Protein AF-A0A4P0Y3P7-F1 (afdb_monomer)

Structure (mmCIF, N/CA/C/O backbone):
data_AF-A0A4P0Y3P7-F1
#
_entry.id   AF-A0A4P0Y3P7-F1
#
loop_
_atom_site.group_PDB
_atom_site.id
_atom_site.type_symbol
_atom_site.label_atom_id
_atom_site.label_alt_id
_atom_site.label_comp_id
_atom_site.label_asym_id
_atom_site.label_entity_id
_atom_site.label_seq_id
_atom_site.pdbx_PDB_ins_code
_atom_site.Cartn_x
_atom_site.Cartn_y
_atom_site.Cartn_z
_atom_site.occupancy
_atom_site.B_iso_or_equiv
_atom_site.auth_seq_id
_atom_site.auth_comp_id
_atom_site.auth_asym_id
_atom_site.auth_atom_id
_atom_site.pdbx_PDB_model_num
ATOM 1 N N . MET A 1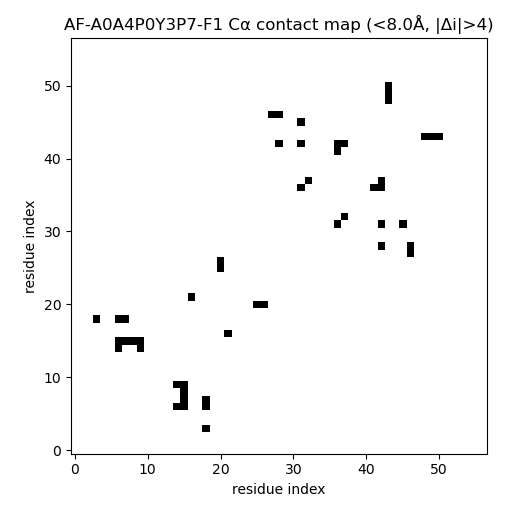 1 ? 13.821 -16.716 -4.392 1.00 39.38 1 MET A N 1
ATOM 2 C CA . MET A 1 1 ? 14.185 -15.283 -4.356 1.00 39.38 1 MET A CA 1
ATOM 3 C C . MET A 1 1 ? 14.687 -14.907 -5.740 1.00 39.38 1 MET A C 1
ATOM 5 O O . MET A 1 1 ? 15.799 -15.271 -6.095 1.00 39.38 1 MET A O 1
ATOM 9 N N . ALA A 1 2 ? 13.821 -14.334 -6.576 1.00 44.94 2 ALA A N 1
ATOM 10 C CA . ALA A 1 2 ? 14.136 -14.045 -7.972 1.00 44.94 2 ALA A CA 1
ATOM 11 C C . ALA A 1 2 ? 14.732 -12.631 -8.101 1.00 44.94 2 ALA A C 1
ATOM 13 O O . ALA A 1 2 ? 14.027 -11.646 -7.940 1.00 44.94 2 ALA A O 1
ATOM 14 N N . LYS A 1 3 ? 16.050 -12.584 -8.330 1.00 50.19 3 LYS A N 1
ATOM 15 C CA . LYS A 1 3 ? 16.829 -11.600 -9.108 1.00 50.19 3 LYS A CA 1
ATOM 16 C C . LYS A 1 3 ? 16.249 -10.166 -9.202 1.00 50.19 3 LYS A C 1
ATOM 18 O O . LYS A 1 3 ? 15.620 -9.820 -10.195 1.00 50.19 3 LYS A O 1
ATOM 23 N N . GLN A 1 4 ? 16.545 -9.329 -8.202 1.00 54.09 4 GLN A N 1
ATOM 24 C CA . GLN A 1 4 ? 16.171 -7.899 -8.115 1.00 54.09 4 GLN A CA 1
ATOM 25 C C . GLN A 1 4 ? 17.228 -6.912 -8.668 1.00 54.09 4 GLN A C 1
ATOM 27 O O . GLN A 1 4 ? 17.191 -5.725 -8.370 1.00 54.09 4 GLN A O 1
ATOM 32 N N . GLU A 1 5 ? 18.205 -7.380 -9.450 1.00 51.00 5 GLU A N 1
ATOM 33 C CA . GLU A 1 5 ? 19.243 -6.496 -10.021 1.00 51.00 5 GLU A CA 1
ATOM 34 C C . GLU A 1 5 ? 19.007 -6.124 -11.493 1.00 51.00 5 GLU A C 1
ATOM 36 O O . GLU A 1 5 ? 19.677 -5.244 -12.021 1.00 51.00 5 GLU A O 1
ATOM 41 N N . SER A 1 6 ? 18.061 -6.771 -12.182 1.00 54.38 6 SER A N 1
ATOM 42 C CA . SER A 1 6 ? 17.953 -6.680 -13.647 1.00 54.38 6 SER A CA 1
ATOM 43 C C . SER A 1 6 ? 16.883 -5.711 -14.165 1.00 54.38 6 SER A C 1
ATOM 45 O O . SER A 1 6 ? 16.852 -5.479 -15.374 1.00 54.38 6 SER A O 1
ATOM 47 N N . LEU A 1 7 ? 15.977 -5.188 -13.325 1.00 57.28 7 LEU A N 1
ATOM 48 C CA . LEU A 1 7 ? 14.818 -4.420 -13.811 1.00 57.28 7 LEU A CA 1
ATOM 49 C C . LEU A 1 7 ? 14.985 -2.902 -13.657 1.00 57.28 7 LEU A C 1
ATOM 5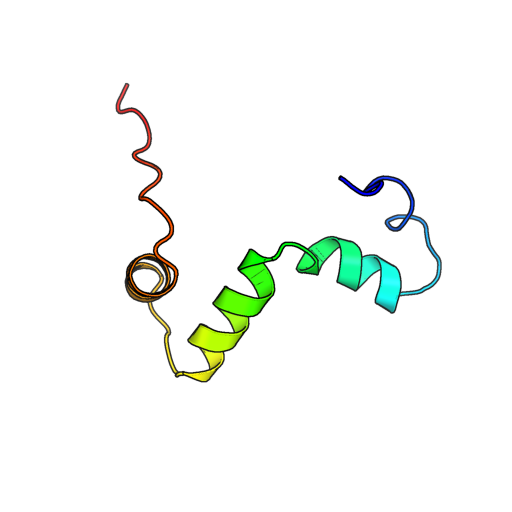1 O O . LEU A 1 7 ? 14.359 -2.155 -14.411 1.00 57.28 7 LEU A O 1
ATOM 55 N N . ARG A 1 8 ? 15.885 -2.432 -12.780 1.00 55.28 8 ARG A N 1
ATOM 56 C CA . ARG A 1 8 ? 16.194 -0.994 -12.618 1.00 55.28 8 ARG A CA 1
ATOM 57 C C . ARG A 1 8 ? 16.702 -0.324 -13.894 1.00 55.28 8 ARG A C 1
ATOM 59 O O . ARG A 1 8 ? 16.432 0.855 -14.106 1.00 55.28 8 ARG A O 1
ATOM 66 N N . THR A 1 9 ? 17.421 -1.070 -14.728 1.00 58.97 9 THR A N 1
ATOM 67 C CA . THR A 1 9 ? 17.994 -0.627 -16.012 1.00 58.97 9 THR A CA 1
ATOM 68 C C . THR A 1 9 ? 17.159 -1.038 -17.224 1.00 58.97 9 THR A C 1
ATOM 70 O O . THR A 1 9 ? 17.563 -0.785 -18.356 1.00 58.97 9 THR A O 1
ATOM 73 N N . SER A 1 10 ? 15.996 -1.664 -17.022 1.00 60.53 10 SER A N 1
ATOM 74 C CA . SER A 1 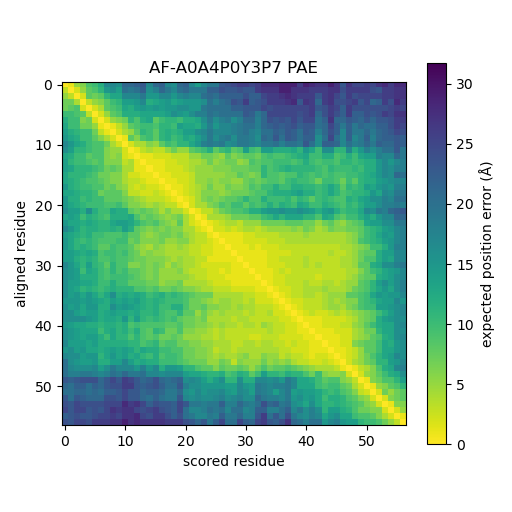10 ? 15.131 -2.081 -18.124 1.00 60.53 10 SER A CA 1
ATOM 75 C C . SER A 1 10 ? 14.381 -0.875 -18.704 1.00 60.53 10 SER A C 1
ATOM 77 O O . SER A 1 10 ? 13.744 -0.125 -17.965 1.00 60.53 10 SER A O 1
ATOM 79 N N . GLU A 1 11 ? 14.408 -0.702 -20.031 1.00 66.69 11 GLU A N 1
ATOM 80 C CA . GLU A 1 11 ? 13.668 0.360 -20.743 1.00 66.69 11 GLU A CA 1
ATOM 81 C C . GLU A 1 11 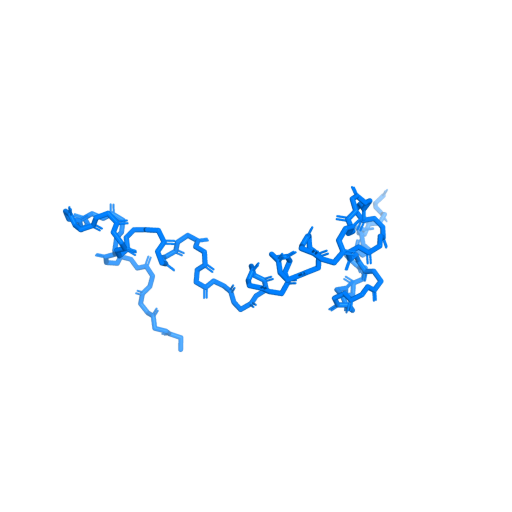? 12.140 0.234 -20.601 1.00 66.69 11 GLU A C 1
ATOM 83 O O . GLU A 1 11 ? 11.397 1.151 -20.945 1.00 66.69 11 GLU A O 1
ATOM 88 N N . CYS A 1 12 ? 11.649 -0.892 -20.072 1.00 71.81 12 CYS A N 1
ATOM 89 C CA . CYS A 1 12 ? 10.232 -1.114 -19.838 1.00 71.81 12 CYS A CA 1
ATOM 90 C C . CYS A 1 12 ? 9.780 -0.491 -18.498 1.00 71.81 12 CYS A C 1
ATOM 92 O O . CYS A 1 12 ? 10.114 -1.016 -17.428 1.00 71.81 12 CYS A O 1
ATOM 94 N N . PRO A 1 13 ? 8.946 0.569 -18.509 1.00 73.25 13 PRO A N 1
ATOM 95 C CA . PRO A 1 13 ? 8.480 1.218 -17.283 1.00 73.25 13 PRO A CA 1
ATOM 96 C C . PRO A 1 13 ? 7.633 0.291 -16.399 1.00 73.25 13 PRO A C 1
ATOM 98 O O . PRO A 1 13 ? 7.643 0.435 -15.179 1.00 73.25 13 PRO A O 1
ATOM 101 N N . VAL A 1 14 ? 6.947 -0.698 -16.984 1.00 77.25 14 VAL A N 1
ATOM 102 C CA . VAL A 1 14 ? 6.146 -1.689 -16.244 1.00 77.25 14 VAL A CA 1
ATOM 103 C C . VAL A 1 14 ? 7.036 -2.590 -15.386 1.00 77.25 14 VAL A C 1
ATOM 105 O O . VAL A 1 14 ? 6.726 -2.832 -14.221 1.00 77.25 14 VAL A O 1
ATOM 108 N N . ALA A 1 15 ? 8.171 -3.038 -15.928 1.00 73.50 15 ALA A N 1
ATOM 109 C CA . ALA A 1 15 ? 9.106 -3.912 -15.226 1.00 73.50 15 ALA A CA 1
ATOM 110 C C . ALA A 1 15 ? 9.781 -3.203 -14.039 1.00 73.50 15 ALA A C 1
ATOM 112 O O . ALA A 1 15 ? 9.912 -3.777 -12.959 1.00 73.50 15 ALA A O 1
ATOM 113 N N . ARG A 1 16 ? 10.122 -1.920 -14.210 1.00 74.25 16 ARG A N 1
ATOM 114 C CA . ARG A 1 16 ? 10.692 -1.074 -13.151 1.00 74.25 16 ARG A CA 1
ATOM 115 C C . ARG A 1 16 ? 9.706 -0.828 -12.004 1.00 74.25 16 ARG A C 1
ATOM 117 O O . ARG A 1 16 ? 10.073 -0.867 -10.829 1.00 74.25 16 ARG A O 1
ATOM 124 N N . THR A 1 17 ? 8.438 -0.599 -12.338 1.00 73.81 17 THR A N 1
ATOM 125 C CA . THR A 1 17 ? 7.375 -0.430 -11.340 1.00 73.81 17 THR A CA 1
ATOM 126 C C . THR A 1 17 ? 7.090 -1.739 -10.605 1.00 73.81 17 THR A C 1
ATOM 128 O O . THR A 1 17 ? 6.955 -1.730 -9.384 1.00 73.81 17 THR A O 1
ATOM 131 N N . LEU A 1 18 ? 7.068 -2.873 -11.312 1.00 73.25 18 LEU A N 1
ATOM 132 C CA . LEU A 1 18 ? 6.919 -4.199 -10.705 1.00 73.25 18 LEU A CA 1
ATOM 133 C C . LEU A 1 18 ? 8.064 -4.547 -9.756 1.00 73.25 18 LEU A C 1
ATOM 135 O O . LEU A 1 18 ? 7.831 -5.214 -8.761 1.00 73.25 18 LEU A O 1
ATOM 139 N N . GLU A 1 19 ? 9.283 -4.081 -10.005 1.00 72.50 19 GLU A N 1
ATOM 140 C CA . GLU A 1 19 ? 10.386 -4.262 -9.059 1.00 72.50 19 GLU A CA 1
ATOM 141 C C . GLU A 1 19 ? 10.203 -3.427 -7.782 1.00 72.50 19 GLU A C 1
ATOM 143 O O . GLU A 1 19 ? 10.555 -3.875 -6.695 1.00 72.50 19 GLU A O 1
ATOM 148 N N . SER A 1 20 ? 9.615 -2.233 -7.902 1.00 69.38 20 SER A N 1
ATOM 149 C CA . SER A 1 20 ? 9.390 -1.327 -6.767 1.00 69.38 20 SER A CA 1
ATOM 150 C C . SER A 1 20 ? 8.161 -1.707 -5.931 1.00 69.38 20 SER A C 1
ATOM 152 O O . SER A 1 20 ? 8.163 -1.533 -4.719 1.00 69.38 20 SER A O 1
ATOM 154 N N . ILE A 1 21 ? 7.104 -2.216 -6.572 1.00 71.19 21 ILE A N 1
ATOM 155 C CA . ILE A 1 21 ? 5.809 -2.552 -5.948 1.00 71.19 21 ILE A CA 1
ATOM 156 C C . ILE A 1 21 ? 5.658 -4.076 -5.750 1.00 71.19 21 ILE A C 1
ATOM 158 O O . ILE A 1 21 ? 4.736 -4.538 -5.086 1.00 71.19 21 ILE A O 1
ATOM 162 N N . GLY A 1 22 ? 6.566 -4.886 -6.300 1.00 67.88 22 GLY A N 1
ATOM 163 C CA . GLY A 1 22 ? 6.479 -6.353 -6.323 1.00 67.88 22 GLY A CA 1
ATOM 164 C C . GLY A 1 22 ? 6.671 -7.044 -4.977 1.00 67.88 22 GLY A C 1
ATOM 165 O O . GLY A 1 22 ? 6.567 -8.270 -4.898 1.00 67.88 22 GLY A O 1
ATOM 166 N N . GLU A 1 23 ? 6.925 -6.297 -3.904 1.00 70.00 23 GLU A N 1
ATOM 167 C CA . GLU A 1 23 ? 6.858 -6.860 -2.565 1.00 70.00 23 GLU A CA 1
ATOM 168 C C . GLU A 1 23 ? 5.410 -7.224 -2.218 1.00 70.00 23 GLU A C 1
ATOM 170 O O . GLU A 1 23 ? 4.501 -6.399 -2.303 1.00 70.00 23 GLU A O 1
ATOM 175 N N . ARG A 1 24 ? 5.190 -8.468 -1.770 1.00 70.00 24 ARG A N 1
ATOM 176 C CA . ARG A 1 24 ? 3.867 -9.018 -1.406 1.00 70.00 24 ARG A CA 1
ATOM 177 C C . ARG A 1 24 ? 3.040 -8.076 -0.515 1.00 70.00 24 ARG A C 1
ATOM 179 O O . ARG A 1 24 ? 1.816 -8.057 -0.610 1.00 70.00 24 ARG A O 1
ATOM 186 N N . TRP A 1 25 ? 3.701 -7.305 0.345 1.00 75.56 25 TRP A N 1
ATOM 187 C CA . TRP A 1 25 ? 3.071 -6.374 1.278 1.00 75.56 25 TRP A CA 1
ATOM 188 C C . TRP A 1 25 ? 2.509 -5.111 0.611 1.00 75.56 25 TRP A C 1
ATOM 190 O O . TRP A 1 25 ? 1.504 -4.595 1.093 1.00 75.56 25 TRP A O 1
ATOM 200 N N . CYS A 1 26 ? 3.060 -4.653 -0.520 1.00 82.56 26 CYS A N 1
ATOM 201 C CA . CYS A 1 26 ? 2.565 -3.462 -1.222 1.00 82.56 26 CYS A CA 1
ATOM 202 C C . CYS A 1 26 ? 1.110 -3.620 -1.678 1.00 82.56 26 CYS A C 1
ATOM 204 O O . CYS A 1 26 ? 0.292 -2.735 -1.443 1.00 82.56 26 CYS A O 1
ATOM 206 N N . LEU A 1 27 ? 0.757 -4.765 -2.270 1.00 81.00 27 LEU A N 1
ATOM 207 C CA . LEU A 1 27 ? -0.622 -5.030 -2.698 1.00 81.00 27 LEU A CA 1
ATOM 208 C C . LEU A 1 27 ? -1.594 -5.104 -1.515 1.00 81.00 27 LEU A C 1
ATOM 210 O O . LEU A 1 27 ? -2.744 -4.688 -1.638 1.00 81.00 27 LEU A O 1
ATOM 214 N N . MET A 1 28 ? -1.132 -5.598 -0.364 1.00 82.81 28 MET A N 1
ATOM 215 C CA . MET A 1 28 ? -1.942 -5.627 0.853 1.00 82.81 28 MET A CA 1
ATOM 216 C C . MET A 1 28 ? -2.173 -4.212 1.402 1.00 82.81 28 MET A C 1
ATOM 218 O O . MET A 1 28 ? -3.288 -3.902 1.795 1.00 82.81 28 MET A O 1
ATOM 222 N N . ILE A 1 29 ? -1.173 -3.325 1.351 1.00 83.62 29 ILE A N 1
ATOM 223 C CA . ILE A 1 29 ? -1.332 -1.915 1.749 1.00 83.62 29 ILE A CA 1
ATOM 224 C C . ILE A 1 29 ? -2.307 -1.197 0.811 1.00 83.62 29 ILE A C 1
ATOM 226 O O . ILE A 1 29 ? -3.187 -0.479 1.274 1.00 83.62 29 ILE A O 1
ATOM 230 N N . ILE A 1 30 ? -2.173 -1.409 -0.501 1.00 85.19 30 ILE A N 1
ATOM 231 C CA . ILE A 1 30 ? -3.063 -0.807 -1.500 1.00 85.19 30 ILE A CA 1
ATOM 232 C C . ILE A 1 30 ? -4.510 -1.250 -1.260 1.00 85.19 30 ILE A C 1
ATOM 234 O O . ILE A 1 30 ? -5.398 -0.406 -1.256 1.00 85.19 30 ILE A O 1
ATOM 238 N N . ARG A 1 31 ? -4.747 -2.544 -1.007 1.00 85.25 31 ARG A N 1
ATOM 239 C CA . ARG A 1 31 ? -6.080 -3.072 -0.683 1.00 85.25 31 ARG A CA 1
ATOM 240 C C . ARG A 1 31 ? -6.708 -2.349 0.511 1.00 85.25 31 ARG A C 1
ATOM 242 O O . ARG A 1 31 ? -7.830 -1.878 0.397 1.00 85.25 31 ARG A O 1
ATOM 249 N N . GLU A 1 32 ? -5.974 -2.217 1.611 1.00 84.12 32 GLU A N 1
ATOM 250 C CA . GLU A 1 32 ? -6.469 -1.534 2.812 1.00 84.12 32 GLU A CA 1
ATOM 251 C C . GLU A 1 32 ? -6.724 -0.038 2.557 1.00 84.12 32 GLU A C 1
ATOM 253 O O . GLU A 1 32 ? -7.690 0.526 3.058 1.00 84.12 32 GLU A O 1
ATOM 258 N N . ALA A 1 33 ? -5.909 0.611 1.719 1.00 86.75 33 ALA A N 1
ATOM 259 C CA . ALA A 1 33 ? -6.123 2.009 1.347 1.00 86.75 33 ALA A CA 1
ATOM 260 C C . ALA A 1 33 ? -7.413 2.207 0.528 1.00 86.75 33 ALA A C 1
ATOM 262 O O . ALA A 1 33 ? -8.033 3.267 0.609 1.00 86.75 33 ALA A O 1
ATOM 263 N N . PHE A 1 34 ? -7.829 1.194 -0.242 1.00 87.94 34 PHE A N 1
ATOM 264 C CA . PHE A 1 34 ? -9.124 1.187 -0.929 1.00 87.94 34 PHE A CA 1
ATOM 265 C C . PHE A 1 34 ? -10.306 0.936 0.020 1.00 87.94 34 PHE A C 1
ATOM 267 O O . PHE A 1 34 ? -11.392 1.440 -0.256 1.00 87.94 34 PHE A O 1
ATOM 274 N N . ASP A 1 35 ? -10.095 0.261 1.153 1.00 86.94 35 ASP A N 1
ATOM 275 C CA . ASP A 1 35 ? -11.084 0.088 2.234 1.00 86.94 35 ASP A CA 1
ATOM 276 C C . ASP A 1 35 ? -11.215 1.345 3.139 1.00 86.94 35 ASP A C 1
ATOM 278 O O . ASP A 1 35 ? -11.675 1.270 4.277 1.00 86.94 35 ASP A O 1
ATOM 282 N N . ASP A 1 36 ? -10.817 2.521 2.631 1.00 86.88 36 ASP A N 1
ATOM 283 C CA . ASP A 1 36 ? -10.809 3.830 3.311 1.00 86.88 36 ASP A CA 1
ATOM 284 C C . ASP A 1 36 ? -9.941 3.888 4.586 1.00 86.88 36 ASP A C 1
ATOM 286 O O . ASP A 1 36 ? -10.073 4.790 5.418 1.00 86.88 36 ASP A O 1
ATOM 290 N N . VAL A 1 37 ? -8.979 2.971 4.730 1.00 85.75 37 VAL A N 1
ATOM 291 C CA . VAL A 1 37 ? -7.987 3.036 5.806 1.00 85.75 37 VAL A CA 1
ATOM 292 C C . VAL A 1 37 ? -7.021 4.186 5.526 1.00 85.75 37 VAL A C 1
ATOM 294 O O . VAL A 1 37 ? -6.327 4.217 4.510 1.00 85.75 37 VAL A O 1
ATOM 297 N N . ARG A 1 38 ? -6.953 5.159 6.442 1.00 84.31 38 ARG A N 1
ATOM 298 C CA . ARG A 1 38 ? -6.110 6.364 6.283 1.00 84.31 38 ARG A CA 1
ATOM 299 C C . ARG A 1 38 ? -5.087 6.555 7.392 1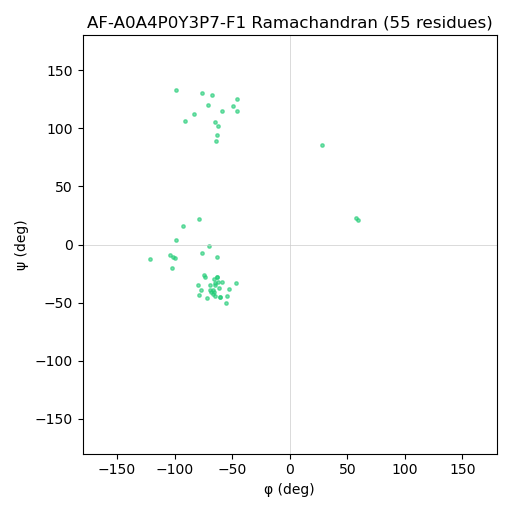.00 84.31 38 ARG A C 1
ATOM 301 O O . ARG A 1 38 ? -4.180 7.376 7.247 1.00 84.31 38 ARG A O 1
ATOM 308 N N . ARG A 1 39 ? -5.193 5.821 8.506 1.00 84.88 39 ARG A N 1
ATOM 309 C CA . ARG A 1 39 ? -4.228 5.905 9.611 1.00 84.88 39 ARG A CA 1
ATOM 310 C C . ARG A 1 39 ? -3.223 4.769 9.537 1.00 84.88 39 ARG A C 1
ATOM 312 O O . ARG A 1 39 ? -3.586 3.600 9.487 1.00 84.88 39 ARG A O 1
ATOM 319 N N . PHE A 1 40 ? -1.943 5.104 9.676 1.00 79.44 40 PHE A N 1
ATOM 320 C CA . PHE A 1 40 ? -0.858 4.119 9.739 1.00 79.44 40 PHE A CA 1
ATOM 321 C C . PHE A 1 40 ? -1.087 3.035 10.809 1.00 79.44 40 PHE A C 1
ATOM 323 O O . PHE A 1 40 ? -0.830 1.859 10.575 1.00 79.44 40 PHE A O 1
ATOM 330 N N . SER A 1 41 ? -1.643 3.40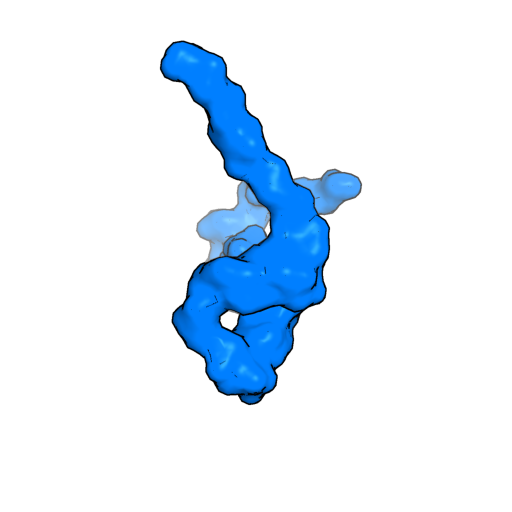7 11.966 1.00 79.31 41 SER A N 1
ATOM 331 C CA . SER A 1 41 ? -1.966 2.463 13.044 1.00 79.31 41 SER A CA 1
ATOM 332 C C . SER A 1 41 ? -3.021 1.419 12.663 1.00 79.31 41 SER A C 1
ATOM 334 O O . SER A 1 41 ? -3.028 0.335 13.239 1.00 79.31 41 SER A O 1
ATOM 336 N N . GLU A 1 42 ? -3.921 1.739 11.733 1.00 81.19 42 GLU A N 1
ATOM 337 C CA . GLU A 1 42 ? -4.947 0.816 11.234 1.00 81.19 42 GLU A CA 1
ATOM 338 C C . GLU A 1 42 ? -4.342 -0.147 10.218 1.00 81.19 42 GLU A C 1
ATOM 340 O O . GLU A 1 42 ? -4.514 -1.350 10.371 1.00 81.19 42 GLU A O 1
ATOM 345 N N . PHE A 1 43 ? -3.499 0.340 9.299 1.00 82.00 43 PHE A N 1
ATOM 346 C CA . PHE A 1 43 ? -2.695 -0.528 8.433 1.00 82.00 43 PHE A CA 1
ATOM 347 C C . PHE A 1 43 ? -1.853 -1.522 9.247 1.00 82.00 43 PHE A C 1
ATOM 349 O O . PHE A 1 43 ? -1.833 -2.713 8.952 1.00 82.00 43 PHE A O 1
ATOM 356 N N . GLN A 1 44 ? -1.199 -1.073 10.324 1.00 77.62 44 GLN A N 1
ATOM 357 C CA . GLN A 1 44 ? -0.430 -1.965 11.201 1.00 77.62 44 GLN A CA 1
ATOM 358 C C . GLN A 1 44 ? -1.292 -3.049 11.864 1.00 77.62 44 GLN A C 1
ATOM 360 O O . GLN A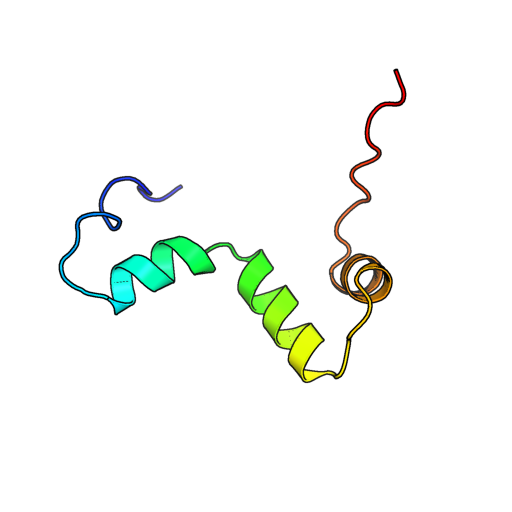 1 44 ? -0.828 -4.177 12.025 1.00 77.62 44 GLN A O 1
ATOM 365 N N . LYS A 1 45 ? -2.534 -2.725 12.250 1.00 80.19 45 LYS A N 1
ATOM 366 C CA . LYS A 1 45 ? -3.476 -3.695 12.827 1.00 80.19 45 LYS A CA 1
ATOM 367 C C . LYS A 1 45 ? -3.999 -4.670 11.773 1.00 80.19 45 LYS A C 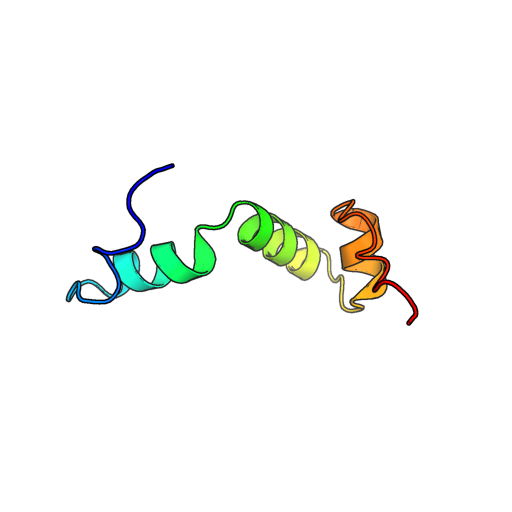1
ATOM 369 O O . LYS A 1 45 ? -3.997 -5.870 12.026 1.00 80.19 45 LYS A O 1
ATOM 374 N N . ASN A 1 46 ? -4.404 -4.166 10.611 1.00 77.44 46 ASN A N 1
ATOM 375 C CA . ASN A 1 46 ? -5.086 -4.949 9.584 1.00 77.44 46 ASN A CA 1
ATOM 376 C C . ASN A 1 46 ? -4.126 -5.837 8.787 1.00 77.44 46 ASN A C 1
ATOM 378 O O . ASN A 1 46 ? -4.435 -6.997 8.530 1.00 77.44 46 ASN A O 1
ATOM 382 N N . LEU A 1 47 ? -2.923 -5.347 8.465 1.00 76.44 47 LEU A N 1
ATOM 383 C CA . LEU A 1 47 ? -1.906 -6.162 7.795 1.00 76.44 47 LEU A CA 1
ATOM 384 C C . LEU A 1 47 ? -1.203 -7.152 8.738 1.00 76.44 47 LEU A C 1
ATOM 386 O O . LEU A 1 47 ? -0.386 -7.950 8.276 1.00 76.44 47 LEU A O 1
ATOM 390 N N . GLY A 1 48 ? -1.458 -7.091 10.051 1.00 68.56 48 GLY A N 1
ATOM 391 C CA . GLY A 1 48 ? -0.760 -7.921 11.036 1.00 68.56 48 GLY A CA 1
ATOM 392 C C . GLY A 1 48 ? 0.759 -7.731 11.001 1.00 68.56 48 GLY A C 1
ATOM 393 O O . GLY A 1 48 ? 1.499 -8.630 11.405 1.00 68.56 48 GLY A O 1
ATOM 394 N N . LEU A 1 49 ? 1.227 -6.582 10.491 1.00 66.50 49 LEU A N 1
ATOM 395 C CA . LEU A 1 49 ? 2.639 -6.226 10.459 1.00 66.50 49 LEU A CA 1
ATOM 396 C C . LEU A 1 49 ? 3.091 -6.143 11.910 1.00 66.50 49 LEU A C 1
ATOM 398 O O . LEU A 1 49 ? 2.765 -5.191 12.625 1.00 66.50 49 LEU A O 1
ATOM 402 N N . ALA A 1 50 ? 3.784 -7.194 12.353 1.00 53.00 50 ALA A N 1
ATOM 403 C CA . ALA A 1 50 ? 4.348 -7.278 13.684 1.00 53.00 50 ALA A CA 1
ATOM 404 C C . ALA A 1 50 ? 5.047 -5.952 13.973 1.00 53.00 50 ALA A C 1
ATOM 406 O O . ALA A 1 50 ? 5.859 -5.492 13.167 1.00 53.00 50 ALA A O 1
ATOM 407 N N . LYS A 1 51 ? 4.675 -5.308 15.087 1.00 54.94 51 LYS A N 1
ATOM 408 C CA . LYS A 1 51 ? 5.324 -4.077 15.534 1.00 54.94 51 LYS A CA 1
ATOM 409 C C . LYS A 1 51 ? 6.827 -4.309 15.429 1.00 54.94 51 LYS A C 1
ATOM 411 O O . LYS A 1 51 ? 7.361 -5.155 16.145 1.00 54.94 51 LYS A O 1
ATOM 416 N N . ILE A 1 52 ? 7.499 -3.562 14.553 1.00 56.22 52 ILE A N 1
ATOM 417 C CA . ILE A 1 52 ? 8.929 -3.331 14.699 1.00 56.22 52 ILE A CA 1
ATOM 418 C C . ILE A 1 52 ? 9.032 -2.545 16.002 1.00 56.22 52 ILE A C 1
ATOM 420 O O . ILE A 1 52 ? 8.862 -1.330 16.067 1.00 56.22 52 ILE A O 1
ATOM 424 N N . SER A 1 53 ? 9.147 -3.292 17.096 1.00 54.88 53 SER A N 1
ATOM 425 C CA . SER A 1 53 ? 9.608 -2.765 18.361 1.00 54.88 53 SER A CA 1
ATOM 426 C C . SER A 1 53 ? 11.028 -2.327 18.071 1.00 54.88 53 SER A C 1
ATOM 428 O O . SER A 1 53 ? 11.941 -3.149 18.050 1.00 54.88 53 SER A O 1
ATOM 430 N N . LEU A 1 54 ? 11.187 -1.047 17.738 1.00 56.94 54 LEU A N 1
ATOM 431 C CA . LEU A 1 54 ? 12.490 -0.413 17.705 1.00 56.94 54 LEU A CA 1
ATOM 432 C C . LEU A 1 54 ? 13.153 -0.768 19.046 1.00 56.94 54 LEU A C 1
ATOM 434 O O . LEU A 1 54 ? 12.545 -0.477 20.086 1.00 56.94 54 LEU A O 1
ATOM 438 N N . PRO A 1 55 ? 14.305 -1.463 19.061 1.00 48.09 55 PRO A N 1
ATOM 439 C CA . PRO A 1 55 ? 14.981 -1.748 20.311 1.00 48.09 55 PRO A CA 1
ATOM 440 C C . PRO A 1 55 ? 15.275 -0.398 20.956 1.00 48.09 55 PRO A C 1
ATOM 442 O O . PRO A 1 55 ? 15.971 0.438 20.382 1.00 48.09 55 PRO A O 1
ATOM 445 N N . ARG A 1 56 ? 14.647 -0.150 22.109 1.00 63.47 56 ARG A N 1
ATOM 446 C CA . ARG A 1 56 ? 14.988 0.994 22.945 1.00 63.47 56 ARG A CA 1
ATOM 447 C C . ARG A 1 56 ? 16.418 0.758 23.422 1.00 63.47 56 ARG A C 1
ATOM 449 O O . ARG A 1 56 ? 16.633 -0.144 24.229 1.00 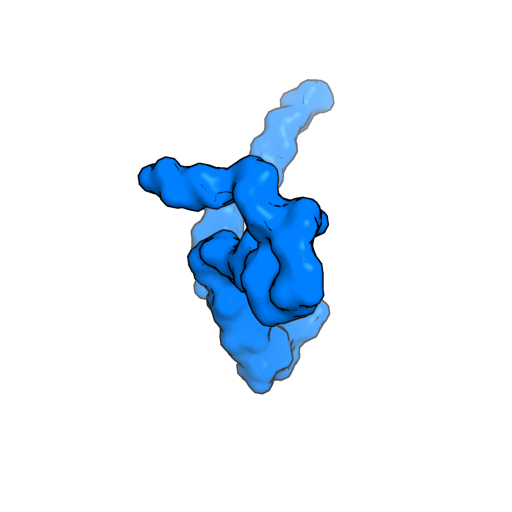63.47 56 ARG A O 1
ATOM 456 N N . GLY A 1 57 ? 17.357 1.494 22.835 1.00 58.97 57 GLY A N 1
ATOM 457 C CA . GLY A 1 57 ? 18.660 1.772 23.432 1.00 58.97 57 GLY A CA 1
ATOM 458 C C . GLY A 1 57 ? 18.532 2.887 24.454 1.00 58.97 57 GLY A C 1
ATOM 459 O O . GLY A 1 57 ? 17.631 3.739 24.266 1.00 58.97 57 GLY A O 1
#

Foldseek 3Di:
DDDLPPQCPDPDPVSNVCSVQVDPVNVVLVVVVVVVDDDPVVSCVRVVVPPPPPPDD

InterPro domains:
  IPR002577 Helix-turn-helix, HxlR type [PF01638] (21-48)
  IPR002577 Helix-turn-helix, HxlR type [PS51118] (12-57)
  IPR036388 Winged helix-like DNA-binding domain superfamily [G3DSA:1.10.10.10] (2-56)
  IPR036390 Winged helix DNA-binding domain superfamily [SSF46785] (8-51)

pLDDT: mean 70.34, std 12.69, range [39.38, 87.94]

Mean predicted aligned error: 11.19 Å

Radius of gyration: 15.15 Å; Cα contacts (8 Å, |Δi|>4): 25; chains: 1; bounding box: 30×22×44 Å

Sequence (57 aa):
MAKQESLRTSECPVARTLESIGERWCLMIIREAFDDVRRFSEFQKNLGLAKISLPRG

Nearest PDB structures (foldseek):
  2f2e-assembly1_A  TM=8.638E-01  e=2.697E-02  Pseudomonas aeruginosa

Solvent-accessible surface area (backbone atoms only — not comparable to full-atom values): 3738 Å² total; per-residue (Å²): 136,83,79,86,78,68,34,84,80,43,91,47,68,67,52,35,48,44,68,74,50,60,50,77,63,49,58,55,53,53,54,44,46,72,72,71,53,83,50,70,72,52,51,40,62,74,69,60,52,72,76,81,71,72,79,82,125

Organism: Klebsiella pneumoniae (NCBI:txid573)

Secondary structure (DSSP, 8-state):
---SSSSTT-S-HHHHHHHHH-SHHHHHHHHHHHTT---HHHHHHHS----------